Protein AF-A0A353PCP3-F1 (afdb_monomer_lite)

pLDDT: mean 93.56, std 3.59, range [83.88, 97.69]

Sequence (101 aa):
RIKIRSLNFMRGRTFLNRYLIIDEAQNLTAKQMKTLITRAGPGTKIVCLGNVAQIDTPYLTETSSGLTHVVDRFRTWSHGGHITLVRGERSRLADHAAEIL

Structure (mmC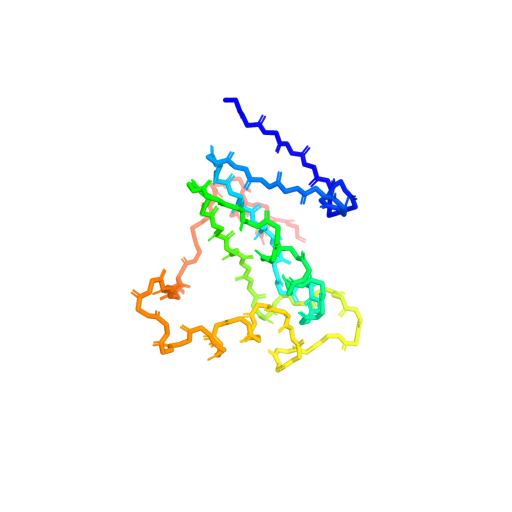IF, N/CA/C/O backbone):
data_AF-A0A353PCP3-F1
#
_entry.id   AF-A0A353PCP3-F1
#
loop_
_atom_site.group_PDB
_atom_site.id
_atom_site.type_symbol
_atom_site.label_atom_id
_atom_site.label_alt_id
_atom_site.label_comp_id
_atom_site.label_asym_id
_atom_site.label_entity_id
_atom_site.label_seq_id
_atom_site.pdbx_PDB_ins_code
_atom_site.Cartn_x
_atom_site.Cartn_y
_atom_site.Cartn_z
_atom_site.occupancy
_atom_site.B_iso_or_equiv
_atom_site.auth_seq_id
_atom_site.auth_comp_id
_atom_site.auth_asym_id
_atom_site.auth_atom_id
_atom_site.pdbx_PDB_model_num
ATOM 1 N N . ARG A 1 1 ? -14.829 13.418 1.305 1.00 83.88 1 ARG A N 1
ATOM 2 C CA . ARG A 1 1 ? -13.752 14.136 0.571 1.00 83.88 1 ARG A CA 1
ATOM 3 C C . ARG A 1 1 ? -12.536 13.225 0.465 1.00 83.88 1 ARG A C 1
ATOM 5 O O . ARG A 1 1 ? -12.101 12.732 1.499 1.00 83.88 1 ARG A O 1
ATOM 12 N N . ILE A 1 2 ? -12.003 13.024 -0.740 1.00 90.94 2 ILE A N 1
ATOM 13 C CA . ILE A 1 2 ? -10.770 12.257 -0.989 1.00 90.94 2 ILE A CA 1
ATOM 14 C C . ILE A 1 2 ? -9.566 13.187 -0.785 1.00 90.94 2 ILE A C 1
ATOM 16 O O . ILE A 1 2 ? -9.638 14.371 -1.117 1.00 90.94 2 ILE A O 1
ATOM 20 N N . LYS A 1 3 ? -8.481 12.686 -0.187 1.00 92.88 3 LYS A N 1
ATOM 21 C CA . LYS A 1 3 ? -7.226 13.429 -0.011 1.00 92.88 3 LYS A CA 1
ATOM 22 C C . LYS A 1 3 ? -6.064 12.545 -0.440 1.00 92.88 3 LYS A C 1
ATOM 24 O O . LYS A 1 3 ? -5.876 11.484 0.140 1.00 92.88 3 LYS A O 1
ATOM 29 N N . ILE A 1 4 ? -5.273 13.026 -1.392 1.00 93.62 4 ILE A N 1
ATOM 30 C CA . ILE A 1 4 ? -4.056 12.353 -1.853 1.00 93.62 4 ILE A CA 1
ATOM 31 C C . ILE A 1 4 ? -2.874 12.912 -1.057 1.00 93.62 4 ILE A C 1
ATOM 33 O O . ILE A 1 4 ? -2.761 14.132 -0.864 1.00 93.62 4 ILE A O 1
ATOM 37 N N . ARG A 1 5 ? -2.042 12.026 -0.507 1.00 92.50 5 ARG A N 1
ATOM 38 C CA . ARG A 1 5 ? -0.912 12.370 0.363 1.00 92.50 5 ARG A CA 1
ATOM 39 C C . ARG A 1 5 ? 0.236 11.388 0.143 1.00 92.50 5 ARG A C 1
ATOM 41 O O . ARG A 1 5 ? -0.001 10.203 -0.039 1.00 92.50 5 ARG A O 1
ATOM 48 N N . SER A 1 6 ? 1.467 11.889 0.228 1.00 90.94 6 SER A N 1
ATOM 49 C CA . SER A 1 6 ? 2.671 11.050 0.284 1.00 90.94 6 SER A CA 1
ATOM 50 C C . SER A 1 6 ? 2.728 10.256 1.595 1.00 90.94 6 SER A C 1
ATOM 52 O O . SER A 1 6 ? 2.213 10.701 2.624 1.00 90.94 6 SER A O 1
ATOM 54 N N . LEU A 1 7 ? 3.441 9.129 1.584 1.00 84.69 7 LEU A N 1
ATOM 55 C CA . LEU A 1 7 ? 3.742 8.301 2.757 1.00 84.69 7 LEU A CA 1
ATOM 56 C C . LEU A 1 7 ? 4.302 9.108 3.935 1.00 84.69 7 LEU A C 1
ATOM 58 O O . LEU A 1 7 ? 3.952 8.850 5.085 1.00 84.69 7 LEU A O 1
ATOM 62 N N . ASN A 1 8 ? 5.115 10.134 3.666 1.00 85.50 8 ASN A N 1
ATOM 63 C CA . ASN A 1 8 ? 5.706 10.973 4.713 1.00 85.50 8 ASN A CA 1
ATOM 64 C C . ASN A 1 8 ? 4.650 11.705 5.554 1.00 85.50 8 ASN A C 1
ATOM 66 O O . ASN A 1 8 ? 4.863 11.940 6.742 1.00 85.50 8 ASN A O 1
ATOM 70 N N . PHE A 1 9 ? 3.479 12.000 4.981 1.00 85.81 9 PHE A N 1
ATOM 71 C CA . PHE A 1 9 ? 2.371 12.619 5.709 1.00 85.81 9 PHE A CA 1
ATOM 72 C C . PHE A 1 9 ? 1.816 11.717 6.820 1.00 85.81 9 PHE A C 1
ATOM 74 O O . PHE A 1 9 ? 1.264 12.216 7.801 1.00 85.81 9 PHE A O 1
ATOM 81 N N . MET A 1 10 ? 1.951 10.399 6.669 1.00 84.06 10 MET A N 1
ATOM 82 C CA . MET A 1 10 ? 1.395 9.392 7.573 1.00 84.06 10 MET A CA 1
ATOM 83 C C . MET A 1 10 ? 2.199 9.249 8.869 1.00 84.06 10 MET A C 1
ATOM 85 O O . MET A 1 10 ? 1.686 8.751 9.874 1.00 84.06 10 MET A O 1
ATOM 89 N N . ARG A 1 11 ? 3.470 9.666 8.864 1.00 84.94 11 ARG A N 1
ATOM 90 C CA . ARG A 1 11 ? 4.379 9.479 9.996 1.00 84.94 11 ARG A CA 1
ATOM 91 C C . ARG A 1 11 ? 3.874 10.248 11.221 1.00 84.94 11 ARG A C 1
ATOM 93 O O . ARG A 1 11 ? 3.586 11.437 11.147 1.00 84.94 11 ARG A O 1
ATOM 100 N N . GLY A 1 12 ? 3.768 9.554 12.355 1.00 87.25 12 GLY A N 1
ATOM 101 C CA . GLY A 1 12 ? 3.351 10.147 13.633 1.00 87.25 12 GLY A CA 1
ATOM 102 C C . GLY A 1 12 ? 1.852 10.436 13.769 1.00 87.25 12 GLY A C 1
ATOM 103 O O . GLY A 1 12 ? 1.448 10.999 14.779 1.00 87.25 12 GLY A O 1
ATOM 104 N N . ARG A 1 13 ? 1.016 10.050 12.798 1.00 92.44 13 ARG A N 1
ATOM 105 C CA . ARG A 1 13 ? -0.435 10.288 12.840 1.00 92.44 13 ARG A CA 1
ATOM 106 C C . ARG A 1 13 ? -1.201 9.013 13.144 1.00 92.44 13 ARG A C 1
ATOM 108 O O . ARG A 1 13 ? -0.788 7.949 12.711 1.00 92.44 13 ARG A O 1
ATOM 115 N N . THR A 1 14 ? -2.347 9.142 13.801 1.00 95.62 14 THR A N 1
ATOM 116 C CA . THR A 1 14 ? -3.348 8.071 13.912 1.00 95.62 14 THR A CA 1
ATOM 117 C C . THR A 1 14 ? -4.566 8.443 13.077 1.00 95.62 14 THR A C 1
ATOM 119 O O . THR A 1 14 ? -5.029 9.588 13.101 1.00 95.62 14 THR A O 1
ATOM 122 N N . PHE A 1 15 ? -5.086 7.487 12.315 1.00 95.12 15 PHE A N 1
ATOM 123 C CA . PHE A 1 15 ? -6.279 7.665 11.499 1.00 95.12 15 PHE A CA 1
ATOM 124 C C . PHE A 1 15 ? -7.468 7.007 12.190 1.00 95.12 15 PHE A C 1
ATOM 126 O O . PHE A 1 15 ? -7.390 5.854 12.597 1.00 95.12 15 PHE A O 1
ATOM 133 N N . LEU A 1 16 ? -8.558 7.757 12.329 1.00 97.00 16 LEU A N 1
ATOM 134 C CA . LEU A 1 16 ? -9.808 7.317 12.945 1.00 97.00 16 LEU A CA 1
ATOM 135 C C . LEU A 1 16 ? -10.928 7.484 11.925 1.00 97.00 16 LEU A C 1
ATOM 137 O O . LEU A 1 16 ? -10.948 8.510 11.237 1.00 97.00 16 LEU A O 1
ATOM 141 N N . ASN A 1 17 ? -11.838 6.512 11.847 1.00 97.25 17 ASN A N 1
ATOM 142 C CA . ASN A 1 17 ? -13.019 6.535 10.978 1.00 97.25 17 ASN A CA 1
ATOM 143 C C . ASN A 1 17 ? -12.687 6.877 9.511 1.00 97.25 17 ASN A C 1
ATOM 145 O O . ASN A 1 17 ? -13.282 7.780 8.915 1.00 97.25 17 ASN A O 1
ATOM 149 N N . ARG A 1 18 ? -11.675 6.210 8.937 1.00 95.50 18 ARG A N 1
ATOM 150 C CA . ARG A 1 18 ? -11.195 6.475 7.570 1.00 95.50 18 ARG A CA 1
ATOM 151 C C . ARG A 1 18 ? -10.981 5.210 6.754 1.00 95.50 18 ARG A C 1
ATOM 153 O O . ARG A 1 18 ? -10.645 4.159 7.278 1.00 95.50 18 ARG A O 1
ATOM 160 N N . TYR A 1 19 ? -11.085 5.366 5.442 1.00 96.50 19 TYR A N 1
ATOM 161 C CA . TYR A 1 19 ? -10.542 4.414 4.483 1.00 96.50 19 TYR A CA 1
ATOM 162 C C . TYR A 1 19 ? -9.199 4.940 3.994 1.00 96.50 19 TYR A C 1
ATOM 164 O O . TYR A 1 19 ? -9.104 6.094 3.568 1.00 96.50 19 TYR A O 1
ATOM 172 N N . LEU A 1 20 ? -8.166 4.113 4.094 1.00 95.56 20 LEU A N 1
ATOM 173 C CA . LEU A 1 20 ? -6.853 4.396 3.538 1.00 95.56 20 LEU A CA 1
ATOM 174 C C . LEU A 1 20 ? -6.591 3.420 2.405 1.00 95.56 20 LEU A C 1
ATOM 176 O O . LEU A 1 20 ? -6.629 2.213 2.616 1.00 95.56 20 LEU A O 1
ATOM 180 N N . ILE A 1 21 ? -6.318 3.963 1.226 1.00 96.69 21 ILE A N 1
ATOM 181 C CA . ILE A 1 21 ? -5.900 3.191 0.063 1.00 96.69 21 ILE A CA 1
ATOM 182 C C . ILE A 1 21 ? -4.409 3.451 -0.113 1.00 96.69 21 ILE A C 1
ATOM 184 O O . ILE A 1 21 ? -3.991 4.605 -0.221 1.00 96.69 21 ILE A O 1
ATOM 188 N N . ILE A 1 22 ? -3.620 2.385 -0.058 1.00 95.69 22 ILE A N 1
ATOM 189 C CA . ILE A 1 22 ? -2.185 2.400 -0.315 1.00 95.69 22 ILE A CA 1
ATOM 190 C C . ILE A 1 22 ? -2.008 1.796 -1.698 1.00 95.69 22 ILE A C 1
ATOM 192 O O . ILE A 1 22 ? -2.116 0.582 -1.848 1.00 95.69 22 ILE A O 1
ATOM 196 N N . ASP A 1 23 ? -1.803 2.657 -2.683 1.00 95.19 23 ASP A N 1
ATOM 197 C CA . ASP A 1 23 ? -1.513 2.245 -4.051 1.00 95.19 23 ASP A CA 1
ATOM 198 C C . ASP A 1 23 ? -0.017 1.967 -4.228 1.00 95.19 23 ASP A C 1
ATOM 200 O O . ASP A 1 23 ? 0.797 2.461 -3.438 1.00 95.19 23 ASP A O 1
ATOM 204 N N . GLU A 1 24 ? 0.334 1.166 -5.232 1.00 95.56 24 GLU A N 1
ATOM 205 C CA . GLU A 1 24 ? 1.713 0.732 -5.503 1.00 95.56 24 GLU A CA 1
ATOM 206 C C . GLU A 1 24 ? 2.408 0.105 -4.276 1.00 95.56 24 GLU A C 1
ATOM 208 O O . GLU A 1 24 ? 3.596 0.305 -4.001 1.00 95.56 24 GLU A O 1
ATOM 213 N N . ALA A 1 25 ? 1.658 -0.658 -3.477 1.00 96.50 25 ALA A N 1
ATOM 214 C CA . ALA A 1 25 ? 2.115 -1.212 -2.207 1.00 96.50 25 ALA A CA 1
ATOM 215 C C . ALA A 1 25 ? 3.296 -2.192 -2.341 1.00 96.50 25 ALA A C 1
ATOM 217 O O . ALA A 1 25 ? 4.009 -2.419 -1.357 1.00 96.50 25 ALA A O 1
ATOM 218 N N . GLN A 1 26 ? 3.523 -2.767 -3.529 1.00 95.81 26 GLN A N 1
ATOM 219 C CA . GLN A 1 26 ? 4.687 -3.611 -3.819 1.00 95.81 26 GLN A CA 1
ATOM 220 C C . GLN A 1 26 ? 6.011 -2.843 -3.695 1.00 95.81 26 GLN A C 1
ATOM 222 O O . GLN A 1 26 ? 7.039 -3.438 -3.383 1.00 95.81 26 GLN A O 1
ATOM 227 N N . ASN A 1 27 ? 5.982 -1.519 -3.861 1.00 96.44 27 ASN A N 1
ATOM 228 C CA . ASN A 1 27 ? 7.153 -0.651 -3.750 1.00 96.44 27 ASN A CA 1
ATOM 229 C C . ASN A 1 27 ? 7.495 -0.277 -2.294 1.00 96.44 27 ASN A C 1
ATOM 231 O O . ASN A 1 27 ? 8.437 0.468 -2.026 1.00 96.44 27 ASN A O 1
ATOM 235 N N . LEU A 1 28 ? 6.743 -0.785 -1.315 1.00 95.56 28 LEU A N 1
ATOM 236 C CA . LEU A 1 28 ? 7.025 -0.570 0.102 1.00 95.56 28 LEU A CA 1
ATOM 237 C C . LEU A 1 28 ? 7.863 -1.707 0.669 1.00 95.56 28 LEU A C 1
ATOM 239 O O . LEU A 1 28 ? 7.641 -2.867 0.361 1.00 95.56 28 LEU A O 1
ATOM 243 N N . THR A 1 29 ? 8.758 -1.402 1.603 1.00 95.31 29 THR A N 1
ATOM 244 C CA . THR A 1 29 ? 9.383 -2.423 2.459 1.00 95.31 29 THR A CA 1
ATOM 245 C C . THR A 1 29 ? 8.385 -2.937 3.506 1.00 95.31 29 THR A C 1
ATOM 247 O O . THR A 1 29 ? 7.478 -2.213 3.936 1.00 95.31 29 THR A O 1
ATOM 250 N N . ALA A 1 30 ? 8.607 -4.144 4.038 1.00 94.62 30 ALA A N 1
ATOM 251 C CA . ALA A 1 30 ? 7.837 -4.677 5.171 1.00 94.62 30 ALA A CA 1
ATOM 252 C C . ALA A 1 30 ? 7.784 -3.711 6.377 1.00 94.62 30 ALA A C 1
ATOM 254 O O . ALA A 1 30 ? 6.746 -3.548 7.026 1.00 94.62 30 ALA A O 1
ATOM 255 N N . LYS A 1 31 ? 8.890 -3.004 6.655 1.00 93.88 31 LYS A N 1
ATOM 256 C CA . LYS A 1 31 ? 8.979 -2.009 7.737 1.00 93.88 31 LYS A CA 1
ATOM 257 C C . LYS A 1 31 ? 8.093 -0.788 7.478 1.00 93.88 31 LYS A C 1
ATOM 259 O O . LYS A 1 31 ? 7.409 -0.328 8.398 1.00 93.88 31 LYS A O 1
ATOM 264 N N . GLN A 1 32 ? 8.099 -0.255 6.255 1.00 94.31 32 GLN A N 1
ATOM 265 C CA . GLN A 1 32 ? 7.224 0.859 5.874 1.00 94.31 32 GLN A CA 1
ATOM 266 C C . GLN A 1 32 ? 5.757 0.445 5.962 1.00 94.31 32 GLN A C 1
ATOM 268 O O . GLN A 1 32 ? 4.970 1.141 6.599 1.00 94.31 32 GLN A O 1
ATOM 273 N N . MET A 1 33 ? 5.414 -0.727 5.431 1.00 95.50 33 MET A N 1
ATOM 274 C CA . MET A 1 33 ? 4.055 -1.253 5.478 1.00 95.50 33 MET A CA 1
ATOM 275 C C . MET A 1 33 ? 3.545 -1.424 6.920 1.00 95.50 33 MET A C 1
ATOM 277 O O . MET A 1 33 ? 2.494 -0.890 7.276 1.00 95.50 33 MET A O 1
ATOM 281 N N . LYS A 1 34 ? 4.340 -2.044 7.806 1.00 94.69 34 LYS A N 1
ATOM 282 C CA . LYS A 1 34 ? 4.030 -2.133 9.246 1.00 94.69 34 LYS A CA 1
ATOM 283 C C . LYS A 1 34 ? 3.809 -0.752 9.872 1.00 94.69 34 LYS A C 1
ATOM 285 O O . LYS A 1 34 ? 2.885 -0.566 10.665 1.00 94.69 34 LYS A O 1
ATOM 290 N N . THR A 1 35 ? 4.641 0.226 9.512 1.00 93.94 35 THR A N 1
ATOM 291 C CA . THR A 1 35 ? 4.537 1.598 10.032 1.00 93.94 35 THR A CA 1
ATOM 292 C C . THR A 1 35 ? 3.227 2.266 9.624 1.00 93.94 35 THR A C 1
ATOM 294 O O . THR A 1 35 ? 2.681 3.018 10.424 1.00 93.94 35 THR A O 1
ATOM 297 N N . LEU A 1 36 ? 2.715 1.999 8.419 1.00 94.12 36 LEU A N 1
ATOM 298 C CA . LEU A 1 36 ? 1.435 2.530 7.942 1.00 94.12 36 LEU A CA 1
ATOM 299 C C . LEU A 1 36 ? 0.251 1.829 8.610 1.00 94.12 36 LEU A C 1
ATOM 301 O O . LEU A 1 36 ? -0.637 2.502 9.130 1.00 94.12 36 LEU A O 1
ATOM 305 N N . ILE A 1 37 ? 0.260 0.493 8.643 1.00 94.81 37 ILE A N 1
ATOM 306 C CA . ILE A 1 37 ? -0.857 -0.299 9.175 1.00 94.81 37 ILE A CA 1
ATOM 307 C C . ILE A 1 37 ? -1.108 0.009 10.649 1.00 94.81 37 ILE A C 1
ATOM 309 O O . ILE A 1 37 ? -2.246 0.216 11.061 1.00 94.81 37 ILE A O 1
ATOM 313 N N . THR A 1 38 ? -0.040 0.152 11.433 1.00 95.00 38 THR A N 1
ATOM 314 C CA . THR A 1 38 ? -0.123 0.494 12.864 1.00 95.00 38 THR A CA 1
ATOM 315 C C . THR A 1 38 ? -0.656 1.905 13.147 1.00 95.00 38 THR A C 1
ATOM 317 O O . THR A 1 38 ? -0.833 2.266 14.308 1.00 95.00 38 THR A O 1
ATOM 320 N N . ARG A 1 39 ? -0.941 2.720 12.119 1.00 94.81 39 ARG A N 1
ATOM 321 C CA . ARG A 1 39 ? -1.630 4.014 12.268 1.00 94.81 39 ARG A CA 1
ATOM 322 C C . ARG A 1 39 ? -3.147 3.925 12.146 1.00 94.81 39 ARG A C 1
ATOM 324 O O . ARG A 1 39 ? -3.812 4.931 12.403 1.00 94.81 39 ARG A O 1
ATOM 331 N N . ALA A 1 40 ? -3.703 2.777 11.761 1.00 95.69 40 ALA A N 1
ATOM 332 C CA . ALA A 1 40 ? -5.144 2.565 11.783 1.00 95.69 40 ALA A CA 1
ATOM 333 C C . ALA A 1 40 ? -5.637 2.467 13.231 1.00 95.69 40 ALA A C 1
ATOM 335 O O . ALA A 1 40 ? -5.360 1.500 13.933 1.00 95.69 40 ALA A O 1
ATOM 336 N N . GLY A 1 41 ? -6.366 3.486 13.677 1.00 96.88 41 GLY A N 1
ATOM 337 C CA . GLY A 1 41 ? -7.148 3.439 14.906 1.00 96.88 41 GLY A CA 1
ATOM 338 C C . GLY A 1 41 ? -8.604 3.029 14.644 1.00 96.88 41 GLY A C 1
ATOM 339 O O . GLY A 1 41 ? -8.951 2.648 13.522 1.00 96.88 41 GLY A O 1
ATOM 340 N N . PRO A 1 42 ? -9.476 3.121 15.664 1.00 97.69 42 PRO A N 1
ATOM 341 C CA . PRO A 1 42 ? -10.875 2.714 15.571 1.00 97.69 42 PRO A CA 1
ATOM 342 C C . PRO A 1 42 ? -11.613 3.236 14.331 1.00 97.69 42 PRO A C 1
ATOM 344 O O . PRO A 1 42 ? -11.421 4.374 13.893 1.00 97.69 42 PRO A O 1
ATOM 347 N N . GLY A 1 43 ? -12.441 2.362 13.751 1.00 97.25 43 GLY A N 1
ATOM 348 C CA . GLY A 1 43 ? -13.243 2.654 12.561 1.00 97.25 43 GLY A CA 1
ATOM 349 C C . GLY A 1 43 ? -12.445 2.820 11.263 1.00 97.25 43 GLY A C 1
ATOM 350 O O . GLY A 1 43 ? -13.025 3.197 10.247 1.00 97.25 43 GLY A O 1
ATOM 351 N N . THR A 1 44 ? -11.133 2.562 11.270 1.00 97.62 44 THR A N 1
ATOM 352 C CA . THR A 1 44 ? -10.290 2.668 10.075 1.00 97.62 44 THR A CA 1
ATOM 353 C C . THR A 1 44 ? -10.150 1.338 9.347 1.00 97.62 44 THR A C 1
ATOM 355 O O . THR A 1 44 ? -9.944 0.297 9.965 1.00 97.62 44 THR A O 1
ATOM 358 N N . LYS A 1 45 ? -10.214 1.385 8.016 1.00 97.00 45 LYS A N 1
ATOM 359 C CA . LYS A 1 45 ? -9.911 0.262 7.123 1.00 97.00 45 LYS A CA 1
ATOM 360 C C . LYS A 1 45 ? -8.771 0.647 6.187 1.00 97.00 45 LYS A C 1
ATOM 362 O O . LYS A 1 45 ? -8.709 1.786 5.721 1.00 97.00 45 LYS A O 1
ATOM 367 N N . ILE A 1 46 ? -7.880 -0.301 5.922 1.00 96.88 46 ILE A N 1
ATOM 368 C CA . ILE A 1 46 ? -6.764 -0.138 4.988 1.00 96.88 46 ILE A CA 1
ATOM 369 C C . ILE A 1 46 ? -6.970 -1.101 3.823 1.00 96.88 46 ILE A C 1
ATOM 371 O O . ILE A 1 46 ? -7.286 -2.268 4.038 1.00 96.88 46 ILE A O 1
ATOM 375 N N . VAL A 1 47 ? -6.780 -0.598 2.609 1.00 97.56 47 VAL A N 1
ATOM 376 C CA . VAL A 1 47 ? -6.771 -1.363 1.365 1.00 97.56 47 VAL A CA 1
ATOM 377 C C . VAL A 1 47 ? -5.407 -1.153 0.719 1.00 97.56 47 VAL A C 1
ATOM 379 O O . VAL A 1 47 ? -5.044 -0.019 0.413 1.00 97.56 47 VAL A O 1
ATOM 382 N N . CYS A 1 48 ? -4.645 -2.227 0.541 1.00 97.31 48 CYS A N 1
ATOM 383 C CA . CYS A 1 48 ? -3.378 -2.194 -0.185 1.00 97.31 48 CYS A CA 1
ATOM 384 C C . CYS A 1 48 ? -3.618 -2.698 -1.607 1.00 97.31 48 CYS A C 1
ATOM 386 O O . CYS A 1 48 ? -4.167 -3.785 -1.780 1.00 97.31 48 CYS A O 1
ATOM 388 N N . LEU A 1 49 ? -3.211 -1.913 -2.597 1.00 96.88 49 LEU A N 1
ATOM 389 C CA . LEU A 1 49 ? -3.268 -2.240 -4.017 1.00 96.88 49 LEU A CA 1
ATOM 390 C C . LEU A 1 49 ? -1.840 -2.337 -4.546 1.00 96.88 49 LEU A C 1
ATOM 392 O O . LEU A 1 49 ? -0.954 -1.634 -4.063 1.00 96.88 49 LEU A O 1
ATOM 396 N N . GLY A 1 50 ? -1.605 -3.218 -5.510 1.00 95.62 50 GLY A N 1
ATOM 397 C CA . GLY A 1 50 ? -0.299 -3.327 -6.143 1.00 95.62 50 GLY A CA 1
ATOM 398 C C . GLY A 1 50 ? -0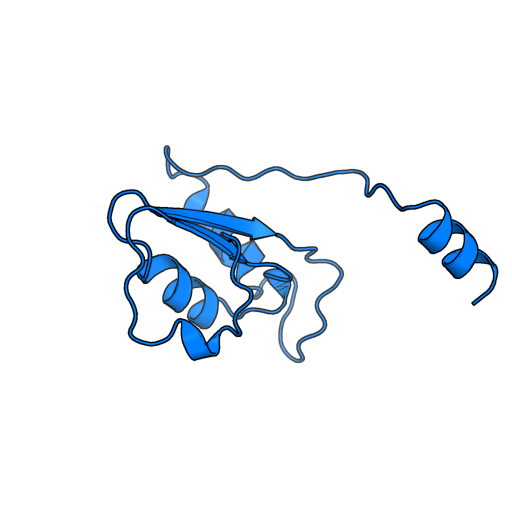.142 -4.586 -6.977 1.00 95.62 50 GLY A C 1
ATOM 399 O O . GLY A 1 50 ? -0.950 -5.514 -6.893 1.00 95.62 50 GLY A O 1
ATOM 400 N N . ASN A 1 51 ? 0.931 -4.612 -7.759 1.00 95.06 51 ASN A N 1
ATOM 401 C CA . ASN A 1 51 ? 1.307 -5.733 -8.606 1.00 95.06 51 ASN A CA 1
ATOM 402 C C . ASN A 1 51 ? 2.749 -6.145 -8.301 1.00 95.06 51 ASN A C 1
ATOM 404 O O . ASN A 1 51 ? 3.683 -5.423 -8.628 1.00 95.06 51 ASN A O 1
ATOM 408 N N . VAL A 1 52 ? 2.942 -7.318 -7.693 1.00 92.69 52 VAL A N 1
ATOM 409 C CA . VAL A 1 52 ? 4.279 -7.804 -7.304 1.00 92.69 52 VAL A CA 1
ATOM 410 C C . VAL A 1 52 ? 5.226 -8.006 -8.492 1.00 92.69 52 VAL A C 1
ATOM 412 O O . VAL A 1 52 ? 6.432 -7.924 -8.303 1.00 92.69 52 VAL A O 1
ATOM 415 N N . ALA A 1 53 ? 4.701 -8.187 -9.707 1.00 91.69 53 ALA A N 1
ATOM 416 C CA . ALA A 1 53 ? 5.507 -8.286 -10.924 1.00 91.69 53 ALA A CA 1
ATOM 417 C C . ALA A 1 53 ? 6.013 -6.920 -11.442 1.00 91.69 53 ALA A C 1
ATOM 419 O O . ALA A 1 53 ? 6.798 -6.873 -12.384 1.00 91.69 53 ALA A O 1
ATOM 420 N N . GLN A 1 54 ? 5.556 -5.806 -10.857 1.00 91.31 54 GLN A N 1
ATOM 421 C CA . GLN A 1 54 ? 5.918 -4.431 -11.225 1.00 91.31 54 GLN A CA 1
ATOM 422 C C . GLN A 1 54 ? 6.548 -3.707 -10.028 1.00 91.31 54 GLN A C 1
ATOM 424 O O . GLN A 1 54 ? 6.060 -2.681 -9.556 1.00 91.31 54 GLN A O 1
ATOM 429 N N . ILE A 1 55 ? 7.603 -4.298 -9.466 1.00 94.00 55 ILE A N 1
ATOM 430 C CA . ILE A 1 55 ? 8.405 -3.650 -8.425 1.00 94.00 55 ILE A CA 1
ATOM 431 C C . ILE A 1 55 ? 9.413 -2.721 -9.101 1.00 94.00 55 ILE A C 1
ATOM 433 O O . ILE A 1 55 ? 10.297 -3.177 -9.821 1.00 94.00 55 ILE A O 1
ATOM 437 N N . ASP A 1 56 ? 9.309 -1.429 -8.809 1.00 91.56 56 ASP A N 1
ATOM 438 C CA . ASP A 1 56 ? 10.202 -0.388 -9.332 1.00 91.56 56 ASP A CA 1
ATOM 439 C C . ASP A 1 56 ? 11.334 -0.054 -8.354 1.00 91.56 56 ASP A C 1
ATOM 441 O O . ASP A 1 56 ? 12.356 0.526 -8.720 1.00 91.56 56 ASP A O 1
ATOM 445 N N . THR A 1 57 ? 11.140 -0.372 -7.073 1.00 87.06 57 THR A N 1
ATOM 446 C CA . THR A 1 57 ? 12.069 0.016 -6.009 1.00 87.06 57 THR A CA 1
ATOM 447 C C . THR A 1 57 ? 13.295 -0.899 -6.006 1.00 87.06 57 THR A C 1
ATOM 449 O O . THR A 1 57 ? 13.148 -2.104 -5.774 1.00 87.06 57 THR A O 1
ATOM 452 N N . PRO A 1 58 ? 14.517 -0.353 -6.171 1.00 85.06 58 PRO A N 1
ATOM 453 C CA . PRO A 1 58 ? 15.736 -1.144 -6.086 1.00 85.06 58 PRO A CA 1
ATOM 454 C C . PRO A 1 58 ? 15.812 -1.897 -4.755 1.00 85.06 58 PRO A C 1
ATOM 456 O O . PRO A 1 58 ? 15.408 -1.375 -3.714 1.00 85.06 58 PRO A O 1
ATOM 459 N N . TYR A 1 59 ? 16.360 -3.112 -4.782 1.00 87.75 59 TYR A N 1
ATOM 460 C CA . TYR A 1 59 ? 16.543 -3.982 -3.607 1.00 87.75 59 TYR A CA 1
ATOM 461 C C . TYR A 1 59 ? 15.261 -4.573 -3.002 1.00 87.75 59 TYR A C 1
ATOM 463 O O . TYR A 1 59 ? 15.354 -5.328 -2.032 1.00 87.75 59 T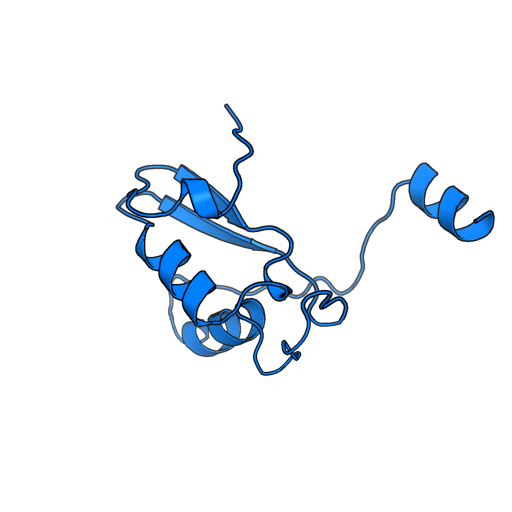YR A O 1
ATOM 471 N N . LEU A 1 60 ? 14.085 -4.275 -3.562 1.00 91.56 60 LEU A N 1
ATOM 472 C CA . LEU A 1 60 ? 12.877 -5.044 -3.292 1.00 91.56 60 LEU A CA 1
ATOM 473 C C . LEU A 1 60 ? 12.729 -6.168 -4.314 1.00 91.56 60 LEU A C 1
ATOM 475 O O . LEU A 1 60 ? 13.080 -6.051 -5.483 1.00 91.56 60 LEU A O 1
ATOM 479 N N . THR A 1 61 ? 12.193 -7.274 -3.831 1.00 90.56 61 THR A N 1
ATOM 480 C CA . THR A 1 61 ? 11.863 -8.471 -4.597 1.00 90.56 61 THR A CA 1
ATOM 481 C C . THR A 1 61 ? 10.432 -8.864 -4.274 1.00 90.56 61 THR A C 1
ATOM 483 O O . THR A 1 61 ? 9.879 -8.452 -3.249 1.00 90.56 61 THR A O 1
ATOM 486 N N . GLU A 1 62 ? 9.842 -9.733 -5.089 1.00 87.06 62 GLU A N 1
ATOM 487 C CA . GLU A 1 62 ? 8.512 -10.289 -4.826 1.00 87.06 62 GLU A CA 1
ATOM 488 C C . GLU A 1 62 ? 8.397 -10.883 -3.416 1.00 87.06 62 GLU A C 1
ATOM 490 O O . GLU A 1 62 ? 7.371 -10.730 -2.760 1.00 87.06 62 GLU A O 1
ATOM 495 N N . THR A 1 63 ? 9.470 -11.489 -2.903 1.00 88.44 63 THR A N 1
ATOM 496 C CA . THR A 1 63 ? 9.518 -12.109 -1.571 1.00 88.44 63 THR A CA 1
ATOM 497 C C . THR A 1 63 ? 9.787 -11.127 -0.429 1.00 88.44 63 THR A C 1
ATOM 499 O O . THR A 1 63 ? 9.486 -11.438 0.722 1.00 88.44 63 THR A O 1
ATOM 502 N N . SER A 1 64 ? 10.342 -9.946 -0.714 1.00 90.31 64 SER A N 1
ATOM 503 C CA . SER A 1 64 ? 10.694 -8.940 0.302 1.00 90.31 64 SER A CA 1
ATOM 504 C C . SER A 1 64 ? 9.780 -7.710 0.304 1.00 90.31 64 SER A C 1
ATOM 506 O O . SER A 1 64 ? 9.852 -6.893 1.231 1.00 90.31 64 SER A O 1
ATOM 508 N N . SER A 1 65 ? 8.887 -7.591 -0.685 1.00 95.94 65 SER A N 1
ATOM 509 C CA . SER A 1 65 ? 7.914 -6.505 -0.766 1.00 95.94 65 SER A CA 1
ATOM 510 C C . SER A 1 65 ? 6.986 -6.473 0.454 1.00 95.94 65 SER A C 1
ATOM 512 O O . SER A 1 65 ? 6.601 -7.490 1.040 1.00 95.94 65 SER A O 1
ATOM 514 N N . GLY A 1 66 ? 6.588 -5.267 0.840 1.00 94.81 66 GLY A N 1
ATOM 515 C CA . GLY A 1 66 ? 5.664 -5.017 1.936 1.00 94.81 66 GLY A CA 1
ATOM 516 C C . GLY A 1 66 ? 4.269 -5.558 1.645 1.00 94.81 66 GLY A C 1
ATOM 517 O O . GLY A 1 66 ? 3.591 -5.989 2.577 1.00 94.81 66 GLY A O 1
ATOM 518 N N . LEU A 1 67 ? 3.867 -5.586 0.370 1.00 96.44 67 LEU A N 1
ATOM 519 C CA . LEU A 1 67 ? 2.607 -6.183 -0.065 1.00 96.44 67 LEU A CA 1
ATOM 520 C C 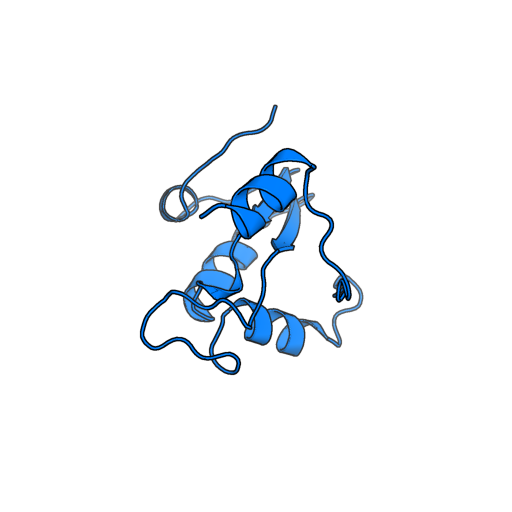. LEU A 1 67 ? 2.593 -7.695 0.194 1.00 96.44 67 LEU A C 1
ATOM 522 O O . LEU A 1 67 ? 1.722 -8.171 0.923 1.00 96.44 67 LEU A O 1
ATOM 526 N N . THR A 1 68 ? 3.592 -8.428 -0.306 1.00 95.50 68 THR A N 1
ATOM 527 C CA . THR A 1 68 ? 3.724 -9.877 -0.073 1.00 95.50 68 THR A CA 1
ATOM 528 C C . THR A 1 68 ? 3.827 -10.188 1.415 1.00 95.50 68 THR A C 1
ATOM 530 O O . THR A 1 68 ? 3.155 -11.091 1.913 1.00 95.50 68 THR A O 1
ATOM 533 N N . HIS A 1 69 ? 4.604 -9.390 2.154 1.00 95.31 69 HIS A N 1
ATOM 534 C CA . HIS A 1 69 ? 4.746 -9.551 3.597 1.00 95.31 69 HIS A CA 1
ATOM 535 C C . HIS A 1 69 ? 3.404 -9.442 4.334 1.00 95.31 69 HIS A C 1
ATOM 537 O O . HIS A 1 69 ? 3.129 -10.234 5.230 1.00 95.31 69 HIS A O 1
ATOM 543 N N . VAL A 1 70 ? 2.549 -8.478 3.981 1.00 95.69 70 VAL A N 1
ATOM 544 C CA . VAL A 1 70 ? 1.234 -8.338 4.627 1.00 95.69 70 VAL A CA 1
ATOM 545 C C . VAL A 1 70 ? 0.303 -9.473 4.252 1.00 95.69 70 VAL A C 1
ATOM 547 O O . VAL A 1 70 ? -0.314 -10.035 5.152 1.00 95.69 70 VAL A O 1
ATOM 550 N N . VAL A 1 71 ? 0.222 -9.833 2.969 1.00 95.25 71 VAL A N 1
ATOM 551 C CA . VAL A 1 71 ? -0.629 -10.943 2.512 1.00 95.25 71 VAL A CA 1
ATOM 552 C C . VAL A 1 71 ? -0.289 -12.225 3.269 1.00 95.25 71 VAL A C 1
ATOM 554 O O . VAL A 1 71 ? -1.188 -12.897 3.773 1.00 95.25 71 VAL A O 1
ATOM 557 N N . ASP A 1 72 ? 1.000 -12.528 3.425 1.00 94.75 72 ASP A N 1
ATOM 558 C CA . ASP A 1 72 ? 1.431 -13.721 4.144 1.00 94.75 72 ASP A CA 1
ATOM 559 C C . ASP A 1 72 ? 1.093 -13.659 5.642 1.00 94.75 72 ASP A C 1
ATOM 561 O O . ASP A 1 72 ? 0.485 -14.578 6.193 1.00 94.75 72 ASP A O 1
ATOM 565 N N . ARG A 1 73 ? 1.408 -12.539 6.306 1.00 95.00 73 ARG A N 1
ATOM 566 C CA . ARG A 1 73 ? 1.232 -12.397 7.763 1.00 95.00 73 ARG A CA 1
ATOM 567 C C . ARG A 1 73 ? -0.224 -12.245 8.194 1.00 95.00 73 ARG A C 1
ATOM 569 O O . ARG A 1 73 ? -0.540 -12.546 9.341 1.00 95.00 73 ARG A O 1
ATOM 576 N N . PHE A 1 74 ? -1.097 -11.778 7.305 1.00 95.44 74 PHE A N 1
ATOM 577 C CA . PHE A 1 74 ? -2.520 -11.567 7.582 1.00 95.44 74 PHE A CA 1
ATOM 578 C C . PHE A 1 74 ? -3.389 -12.740 7.106 1.00 95.44 74 PHE A C 1
ATOM 580 O O . PHE A 1 74 ? -4.597 -12.714 7.327 1.00 95.44 74 PHE A O 1
ATOM 587 N N . ARG A 1 75 ? -2.799 -13.789 6.512 1.00 94.00 75 ARG A N 1
ATOM 588 C CA . ARG A 1 75 ? -3.521 -14.936 5.932 1.00 94.00 75 ARG A CA 1
ATOM 589 C C . ARG A 1 75 ? -4.498 -15.611 6.899 1.00 94.00 75 ARG A C 1
ATOM 591 O O . ARG A 1 75 ? -5.559 -16.054 6.476 1.00 94.00 75 ARG A O 1
ATOM 598 N N . THR A 1 76 ? -4.146 -15.702 8.180 1.00 94.75 76 THR A N 1
ATOM 599 C CA . THR A 1 76 ? -4.964 -16.362 9.215 1.00 94.75 76 THR A CA 1
ATOM 600 C C . THR A 1 76 ? -5.807 -15.387 10.034 1.00 94.75 76 THR A C 1
ATOM 602 O O . THR A 1 76 ? -6.530 -15.804 10.939 1.00 94.75 76 THR A O 1
ATOM 605 N N . TRP A 1 77 ? -5.730 -14.084 9.751 1.00 96.81 77 TRP A N 1
ATOM 606 C CA . TRP A 1 77 ? -6.488 -13.087 10.493 1.00 96.81 77 TRP A CA 1
ATOM 607 C C . TRP A 1 77 ? -7.910 -12.982 9.944 1.00 96.81 77 TRP A C 1
ATOM 609 O O . TRP A 1 77 ? -8.118 -12.568 8.807 1.00 96.81 77 TRP A O 1
ATOM 619 N N . SER A 1 78 ? -8.902 -13.300 10.777 1.00 96.69 78 SER A N 1
ATOM 620 C CA . SER A 1 78 ? -10.325 -13.361 10.402 1.00 96.69 78 SER A CA 1
ATOM 621 C C . SER A 1 78 ? -10.927 -12.038 9.913 1.00 96.69 78 SER A C 1
ATOM 623 O O . SER A 1 78 ? -11.991 -12.035 9.301 1.00 96.69 78 SER A O 1
ATOM 625 N N . HIS A 1 79 ? -10.269 -10.910 10.185 1.00 94.94 79 HIS A N 1
ATOM 626 C CA . HIS A 1 79 ? -10.701 -9.583 9.739 1.00 94.94 79 HIS A CA 1
ATOM 627 C C . H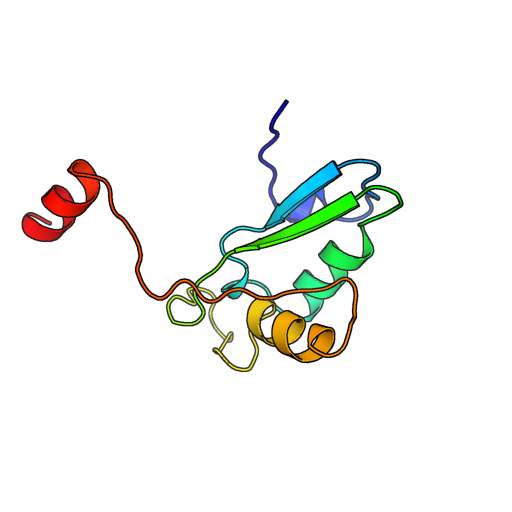IS A 1 79 ? -9.907 -9.067 8.528 1.00 94.94 79 HIS A C 1
ATOM 629 O O . HIS A 1 79 ? -10.076 -7.912 8.130 1.00 94.94 79 HIS A O 1
ATOM 635 N N . GLY A 1 80 ? -9.038 -9.906 7.960 1.00 93.69 80 GLY A N 1
ATOM 636 C CA . GLY A 1 80 ? -8.291 -9.649 6.736 1.00 93.69 80 GLY A CA 1
ATOM 637 C C . GLY A 1 80 ? -8.849 -10.426 5.547 1.00 93.69 80 GLY A C 1
ATOM 638 O O . GLY A 1 80 ? -9.594 -11.390 5.689 1.00 93.69 80 GLY A O 1
ATOM 639 N N . GLY A 1 81 ? -8.460 -9.998 4.352 1.00 94.88 81 GLY A N 1
ATOM 640 C CA . GLY A 1 81 ? -8.737 -10.698 3.107 1.00 94.88 81 GLY A CA 1
ATOM 641 C C . GLY A 1 81 ? -7.751 -10.246 2.040 1.00 94.88 81 GLY A C 1
ATOM 642 O O . GLY A 1 81 ? -7.264 -9.116 2.085 1.00 94.88 81 GLY A O 1
ATOM 643 N N . HIS A 1 82 ? -7.447 -11.127 1.094 1.00 94.88 82 HIS A N 1
ATOM 644 C CA . HIS A 1 82 ? -6.710 -10.777 -0.114 1.00 94.88 82 HIS A CA 1
ATOM 645 C C . HIS A 1 82 ? -7.509 -11.258 -1.320 1.00 94.88 82 HIS A C 1
ATOM 647 O O . HIS A 1 82 ? -8.186 -12.283 -1.259 1.00 94.88 82 HIS A O 1
ATOM 653 N N . ILE A 1 83 ? -7.454 -10.487 -2.399 1.00 94.56 83 ILE A N 1
ATOM 654 C CA . ILE A 1 83 ? -8.114 -10.804 -3.659 1.00 94.56 83 ILE A CA 1
ATOM 655 C C . ILE A 1 83 ? -7.063 -10.647 -4.744 1.00 94.56 83 ILE A C 1
ATOM 657 O O . ILE A 1 83 ? -6.423 -9.600 -4.836 1.00 94.56 83 ILE A O 1
ATOM 661 N N . THR A 1 84 ? -6.910 -11.679 -5.565 1.00 94.69 84 THR A N 1
ATOM 662 C CA . THR A 1 84 ? -6.068 -11.620 -6.758 1.00 94.69 84 THR A CA 1
ATOM 663 C C . THR A 1 84 ? -6.948 -11.291 -7.952 1.00 94.69 84 THR A C 1
ATOM 665 O O . THR A 1 84 ? -7.851 -12.052 -8.296 1.00 94.69 84 THR A O 1
ATOM 668 N N . LEU A 1 85 ? -6.688 -10.152 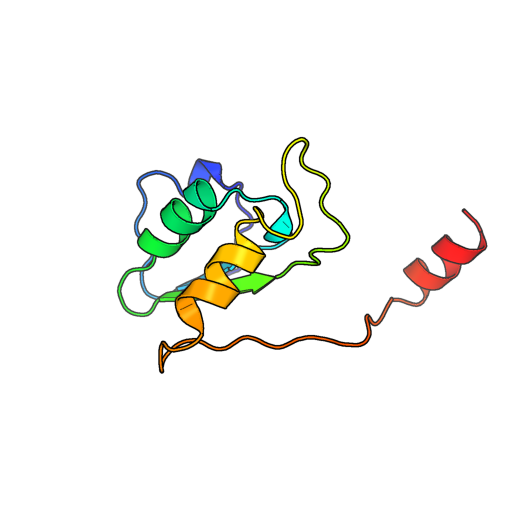-8.587 1.00 94.12 85 LEU A N 1
ATOM 669 C CA . LEU A 1 85 ? -7.325 -9.793 -9.848 1.00 94.12 85 LEU A CA 1
ATOM 670 C C . LEU A 1 85 ? -6.510 -10.409 -10.986 1.00 94.12 85 LEU A C 1
ATOM 672 O O . LEU A 1 85 ? -5.341 -10.083 -11.161 1.00 94.12 85 LEU A O 1
ATOM 676 N N . VAL A 1 86 ? -7.120 -11.327 -11.735 1.00 91.06 86 VAL A N 1
ATOM 677 C CA . VAL A 1 86 ? -6.434 -12.103 -12.788 1.00 91.06 86 VAL A CA 1
ATOM 678 C C . VAL A 1 86 ? -6.257 -11.292 -14.076 1.00 91.06 86 VAL A C 1
ATOM 680 O O . VAL A 1 86 ? -5.356 -11.562 -14.865 1.00 91.06 86 VAL A O 1
ATOM 683 N N . ARG A 1 87 ? -7.109 -10.285 -14.294 1.00 87.38 87 ARG A N 1
ATOM 684 C CA . ARG A 1 87 ? -7.111 -9.451 -15.495 1.00 87.38 87 ARG A CA 1
ATOM 685 C C . ARG A 1 87 ? -7.194 -7.979 -15.113 1.00 87.38 87 ARG A C 1
ATOM 687 O O . ARG A 1 87 ? -8.004 -7.602 -14.269 1.00 87.38 87 ARG A O 1
ATOM 694 N N . GLY A 1 88 ? -6.357 -7.167 -15.751 1.00 85.12 88 GLY A N 1
ATOM 695 C CA . GLY A 1 88 ? -6.471 -5.714 -15.723 1.00 85.12 88 GLY A CA 1
ATOM 696 C C . GLY A 1 88 ? -7.337 -5.236 -16.882 1.00 85.12 88 GLY A C 1
ATOM 697 O O . GLY A 1 88 ? -7.124 -5.653 -18.019 1.00 85.12 88 GLY A O 1
ATOM 698 N N . GLU A 1 89 ? -8.287 -4.355 -16.593 1.00 89.31 89 GLU A N 1
ATOM 699 C CA . GLU A 1 89 ? -9.033 -3.627 -17.616 1.00 89.31 89 GLU A CA 1
ATOM 700 C C . GLU A 1 89 ? -8.336 -2.293 -17.876 1.00 89.31 89 GLU A C 1
ATOM 702 O O . GLU A 1 89 ? -7.949 -1.581 -16.944 1.00 89.31 89 GLU A O 1
ATOM 707 N N . ARG A 1 90 ? -8.159 -1.962 -19.151 1.00 91.31 90 ARG A N 1
ATOM 708 C CA . ARG A 1 90 ? -7.537 -0.717 -19.595 1.00 91.31 90 ARG A CA 1
ATOM 709 C C . ARG A 1 90 ? -8.574 0.132 -20.312 1.00 91.31 90 ARG A C 1
ATOM 711 O O . ARG A 1 90 ? -9.580 -0.356 -20.819 1.00 91.31 90 ARG A O 1
ATOM 718 N N . SER A 1 91 ? -8.373 1.445 -20.282 1.00 96.25 91 SER A N 1
ATOM 719 C CA . SER A 1 91 ? -9.226 2.341 -21.055 1.00 96.25 91 SER A CA 1
ATOM 720 C C . SER A 1 91 ? -8.859 2.247 -22.534 1.00 96.25 91 SER A C 1
ATOM 722 O O . SER A 1 91 ? -7.703 1.998 -22.869 1.00 96.25 91 SER A O 1
ATOM 724 N N . ARG A 1 92 ? -9.806 2.583 -23.418 1.00 96.56 92 ARG A N 1
ATOM 725 C CA . ARG A 1 92 ? -9.554 2.697 -24.866 1.00 96.56 92 ARG A CA 1
ATOM 726 C C . ARG A 1 92 ? -8.327 3.558 -25.199 1.00 96.56 92 ARG A C 1
ATOM 728 O O . ARG A 1 92 ? -7.644 3.290 -26.177 1.00 96.56 92 ARG A O 1
ATOM 735 N N . LEU A 1 93 ? -8.064 4.595 -24.395 1.00 97.00 93 LEU A N 1
ATOM 736 C CA . LEU A 1 93 ? -6.884 5.450 -24.541 1.00 97.00 93 LEU A CA 1
ATOM 737 C C . LEU A 1 93 ? -5.591 4.693 -24.213 1.00 97.00 93 LEU A C 1
ATOM 739 O O . LEU A 1 93 ? -4.621 4.810 -24.950 1.00 97.00 93 LEU A O 1
ATOM 743 N N . ALA A 1 94 ? -5.574 3.941 -23.110 1.00 95.19 94 ALA A N 1
ATOM 744 C CA . ALA A 1 94 ? -4.405 3.174 -22.692 1.00 95.19 94 ALA A CA 1
ATOM 745 C C . ALA A 1 94 ? -4.102 2.015 -23.653 1.00 95.19 94 ALA A C 1
ATOM 747 O O . ALA A 1 94 ? -2.934 1.752 -23.920 1.00 95.19 94 ALA A O 1
ATOM 748 N N . ASP A 1 95 ? -5.136 1.366 -24.193 1.00 95.38 95 ASP A N 1
ATOM 749 C CA . ASP A 1 95 ? -4.969 0.329 -25.215 1.00 95.38 95 ASP A CA 1
ATOM 750 C C . ASP A 1 95 ? -4.374 0.912 -26.495 1.00 95.38 95 ASP A C 1
ATOM 752 O O . ASP A 1 95 ? -3.352 0.429 -26.968 1.00 95.38 95 ASP A O 1
ATOM 756 N N . HIS A 1 96 ? -4.937 2.019 -26.991 1.00 96.94 96 HIS A N 1
ATOM 757 C CA . HIS A 1 96 ? -4.401 2.684 -28.175 1.00 96.94 96 HIS A CA 1
ATOM 758 C C . HIS A 1 96 ? -2.949 3.145 -27.976 1.00 96.94 96 HIS A C 1
ATOM 760 O O . HIS A 1 96 ? -2.122 2.971 -28.865 1.00 96.94 96 HIS A O 1
ATOM 766 N N . ALA A 1 97 ? -2.615 3.693 -26.802 1.00 96.81 97 ALA A N 1
ATOM 767 C CA . ALA A 1 97 ? -1.252 4.111 -26.487 1.00 96.81 97 ALA A CA 1
ATOM 768 C C . ALA A 1 97 ? -0.255 2.940 -26.498 1.00 96.81 97 ALA A C 1
ATOM 770 O O . ALA A 1 97 ? 0.859 3.120 -26.967 1.00 96.81 97 ALA A O 1
ATOM 771 N N . ALA A 1 98 ? -0.651 1.756 -26.022 1.00 92.19 98 ALA A N 1
ATOM 772 C CA . ALA A 1 98 ? 0.206 0.569 -26.014 1.00 92.19 98 ALA A CA 1
ATOM 773 C C . ALA A 1 98 ? 0.482 -0.005 -27.416 1.00 92.19 98 ALA A C 1
ATOM 775 O O . ALA A 1 98 ? 1.418 -0.782 -27.579 1.00 92.19 98 ALA A O 1
ATOM 776 N N . GLU A 1 99 ? -0.344 0.333 -28.407 1.00 93.75 99 GLU A N 1
ATOM 777 C CA . GLU A 1 99 ? -0.146 -0.082 -29.798 1.00 93.75 99 GLU A CA 1
ATOM 778 C C . GLU A 1 99 ? 0.791 0.859 -30.565 1.00 93.75 99 GLU A C 1
ATOM 780 O O . GLU A 1 99 ? 1.492 0.411 -31.471 1.00 93.75 99 GLU A O 1
ATOM 785 N N . ILE A 1 100 ? 0.770 2.160 -30.244 1.00 96.25 100 ILE A N 1
ATOM 786 C CA . ILE A 1 100 ? 1.448 3.195 -31.044 1.00 96.25 100 ILE A CA 1
ATOM 787 C C . ILE A 1 100 ? 2.745 3.739 -30.425 1.00 96.25 100 ILE A C 1
ATOM 789 O O . ILE A 1 100 ? 3.498 4.402 -31.140 1.00 96.25 100 ILE A O 1
ATOM 793 N N . LEU A 1 101 ? 2.975 3.531 -29.122 1.00 89.81 101 LEU A N 1
ATOM 794 C CA . LEU A 1 101 ? 4.184 3.943 -28.391 1.00 89.81 101 LEU A CA 1
ATOM 795 C C . LEU A 1 101 ? 5.041 2.725 -28.046 1.00 89.81 101 LEU A C 1
ATOM 797 O O . LEU A 1 101 ? 6.279 2.850 -28.174 1.00 89.81 101 LEU A O 1
#

Foldseek 3Di:
DDDDDDLVVQQPAADELDEAEAEQQQQAFLVSLVRNVVSYDYNYDYHYYHDQVDHPHPPGHSCGGNVNVCCVVCVPPPPDDDDDDPDDDDDPVVVVVVVPD

Radius of gyration: 15.47 Å; chains: 1; bounding box: 30×30×47 Å

Secondary structure (DSSP, 8-state):
------GGGGTT--B-S-EEEE-SGGGSBHHHHHHHHTTB-TT-EEEE---TT---STT--TTTBHHHHHHHHHTT-TT------------HHHHHHHHH-